Protein AF-A0A1Q9RYL8-F1 (afdb_monomer_lite)
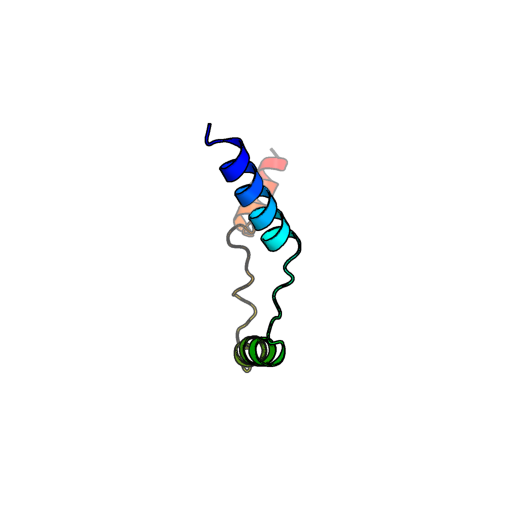
Secondary structure (DSSP, 8-state):
--HHHHHHHHHHHHHHHHH------HHHHHHHHHHSS--SS-TTSTT--TTSPPHHHHHHHHHHHT-

pLDDT: mean 77.54, std 12.4, range [54.62, 95.44]

Radius of gyration: 26.16 Å; chains: 1; bounding box: 58×44×51 Å

Structure (mmCIF, N/CA/C/O backbone):
data_AF-A0A1Q9RYL8-F1
#
_entry.id   AF-A0A1Q9RYL8-F1
#
loop_
_atom_site.group_PDB
_atom_site.id
_atom_site.type_symbol
_atom_site.label_atom_id
_atom_site.label_alt_id
_atom_site.label_comp_id
_atom_site.label_asym_id
_atom_site.label_entity_id
_atom_site.label_seq_id
_atom_site.pdbx_PDB_ins_code
_atom_site.Cartn_x
_atom_site.Cartn_y
_atom_site.Cartn_z
_atom_site.occupancy
_atom_site.B_iso_or_equiv
_atom_site.auth_seq_id
_atom_site.auth_comp_id
_atom_site.auth_asym_id
_atom_site.auth_atom_id
_atom_site.pdbx_PDB_model_num
ATOM 1 N N . MET A 1 1 ? -0.819 25.660 22.052 1.00 60.91 1 MET A N 1
ATOM 2 C CA . MET A 1 1 ? -1.565 24.522 22.652 1.00 60.91 1 MET A CA 1
ATOM 3 C C . MET A 1 1 ? -2.145 23.513 21.627 1.00 60.91 1 MET A C 1
ATOM 5 O O . MET A 1 1 ? -3.135 22.863 21.925 1.00 60.91 1 MET A O 1
ATOM 9 N N . GLY A 1 2 ? -1.544 23.291 20.441 1.00 74.06 2 GLY A N 1
ATOM 10 C CA . GLY A 1 2 ? -2.153 22.425 19.398 1.00 74.06 2 GLY A CA 1
ATOM 11 C C . GLY A 1 2 ? -1.410 21.130 19.026 1.00 74.06 2 GLY A C 1
ATOM 12 O O . GLY A 1 2 ? -1.995 20.245 18.406 1.00 74.06 2 GLY A O 1
ATOM 13 N N . ARG A 1 3 ? -0.132 20.979 19.404 1.00 79.94 3 ARG A N 1
ATOM 14 C CA . ARG A 1 3 ? 0.724 19.886 18.896 1.00 79.94 3 ARG A CA 1
ATOM 15 C C . ARG A 1 3 ? 0.349 18.491 19.418 1.00 79.94 3 ARG A C 1
ATOM 17 O O . ARG A 1 3 ? 0.436 17.530 18.663 1.00 79.94 3 ARG A O 1
ATOM 24 N N . GLY A 1 4 ? -0.120 18.370 20.663 1.00 88.00 4 GLY A N 1
ATOM 25 C CA . GLY A 1 4 ? -0.487 17.072 21.254 1.00 88.00 4 GLY A CA 1
ATOM 26 C C . GLY A 1 4 ? -1.662 16.390 20.543 1.00 88.00 4 GLY A C 1
ATOM 27 O O . GLY A 1 4 ? -1.620 15.190 20.287 1.00 88.00 4 GLY A O 1
ATOM 28 N N . ARG A 1 5 ? -2.672 17.169 20.134 1.00 88.00 5 ARG A N 1
ATOM 29 C CA . ARG A 1 5 ? -3.839 16.658 19.397 1.00 88.00 5 ARG A CA 1
ATOM 30 C C . ARG A 1 5 ? -3.466 16.211 17.986 1.00 88.00 5 ARG A C 1
ATOM 32 O O . ARG A 1 5 ? -3.917 15.158 17.548 1.00 88.00 5 ARG A O 1
ATOM 39 N N . ALA A 1 6 ? -2.623 16.983 17.298 1.00 92.00 6 ALA A N 1
ATOM 40 C CA . ALA A 1 6 ? -2.115 16.609 15.981 1.00 92.00 6 ALA A CA 1
ATOM 41 C C . ALA A 1 6 ? -1.298 15.310 16.053 1.00 92.00 6 ALA A C 1
ATOM 43 O O . ALA A 1 6 ? -1.570 14.385 15.296 1.00 92.00 6 ALA A O 1
ATOM 44 N N . LYS A 1 7 ? -0.376 15.196 17.021 1.00 91.12 7 LYS A N 1
ATOM 45 C CA . LYS A 1 7 ? 0.424 13.978 17.223 1.00 91.12 7 LYS A CA 1
ATOM 46 C C . LYS A 1 7 ? -0.454 12.758 17.512 1.00 91.12 7 LYS A C 1
ATOM 48 O O . LYS A 1 7 ? -0.263 11.723 16.891 1.00 91.12 7 LYS A O 1
ATOM 53 N N . ALA A 1 8 ? -1.453 12.894 18.386 1.00 93.81 8 ALA A N 1
ATOM 54 C CA . ALA A 1 8 ? -2.385 11.808 18.685 1.00 93.81 8 ALA A CA 1
ATOM 55 C C . ALA A 1 8 ? -3.178 11.351 17.446 1.00 93.81 8 ALA A C 1
ATOM 57 O O . ALA A 1 8 ? -3.303 10.150 17.209 1.00 93.81 8 ALA A O 1
ATOM 58 N N . LYS A 1 9 ? -3.668 12.296 16.627 1.00 94.81 9 LYS A N 1
ATOM 59 C CA . LYS A 1 9 ? -4.349 11.983 15.360 1.00 94.81 9 LYS A CA 1
ATOM 60 C C . LYS A 1 9 ? -3.431 11.226 14.399 1.00 94.81 9 LYS A C 1
ATOM 62 O O . LYS A 1 9 ? -3.844 10.204 13.868 1.00 94.81 9 LYS A O 1
ATOM 67 N N . GLN A 1 10 ? -2.186 11.676 14.240 1.00 95.31 10 GLN A N 1
ATOM 68 C CA . GLN A 1 10 ? -1.223 11.020 13.354 1.00 95.31 10 GLN A CA 1
ATOM 69 C C . GLN A 1 10 ? -0.878 9.601 13.817 1.00 95.31 10 GLN A C 1
ATOM 71 O O . GLN A 1 10 ? -0.883 8.680 13.009 1.00 95.31 10 GLN A O 1
ATOM 76 N N . THR A 1 11 ? -0.667 9.381 15.119 1.00 94.31 11 THR A N 1
ATOM 77 C CA . THR A 1 11 ? -0.411 8.032 15.650 1.00 94.31 11 THR A CA 1
ATOM 78 C C . THR A 1 11 ? -1.592 7.087 15.419 1.00 94.31 11 THR A C 1
ATOM 80 O O . THR A 1 11 ? -1.378 5.910 15.130 1.00 94.31 11 THR A O 1
ATOM 83 N N . LYS A 1 12 ? -2.834 7.582 15.532 1.00 94.44 12 LYS A N 1
ATOM 84 C CA . LYS A 1 12 ? -4.034 6.785 15.246 1.00 94.44 12 LYS A CA 1
ATOM 85 C C . LYS A 1 12 ? -4.077 6.366 13.774 1.00 94.44 12 LYS A C 1
ATOM 87 O O . LYS A 1 12 ? -4.196 5.176 13.509 1.00 94.44 12 LYS A O 1
ATOM 92 N N . VAL A 1 13 ? -3.907 7.322 12.858 1.00 94.50 13 VAL A N 1
ATOM 93 C CA . VAL A 1 13 ? -3.899 7.067 11.406 1.00 94.50 13 VAL A CA 1
ATOM 94 C C . VAL A 1 13 ? -2.771 6.111 11.024 1.00 94.50 13 VAL A C 1
ATOM 96 O O . VAL 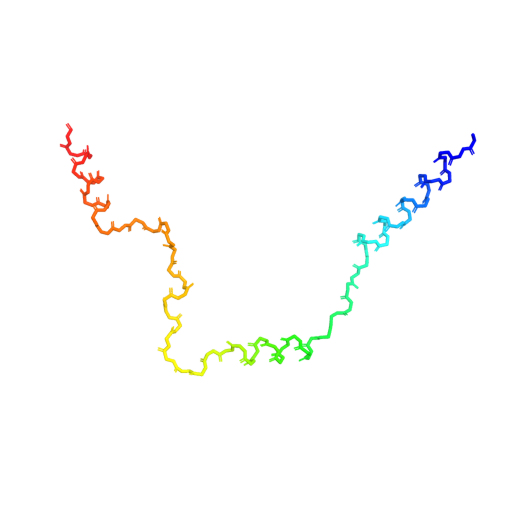A 1 13 ? -2.999 5.139 10.320 1.00 94.50 13 VAL A O 1
ATOM 99 N N . ALA A 1 14 ? -1.561 6.320 11.545 1.00 94.62 14 ALA A N 1
ATOM 100 C CA . ALA A 1 14 ? -0.428 5.443 11.262 1.00 94.62 14 ALA A CA 1
ATOM 101 C C . ALA A 1 14 ? -0.664 4.005 11.749 1.00 94.62 14 ALA A C 1
ATOM 103 O O . ALA A 1 14 ? -0.286 3.053 11.074 1.00 94.62 14 ALA A O 1
ATOM 104 N N . ARG A 1 15 ? -1.299 3.833 12.916 1.00 95.44 15 ARG A N 1
ATOM 105 C CA . ARG A 1 15 ? -1.661 2.507 13.434 1.00 95.44 15 ARG A CA 1
ATOM 106 C C . ARG A 1 15 ? -2.706 1.835 12.547 1.00 95.44 15 ARG A C 1
ATOM 108 O O . ARG A 1 15 ? -2.568 0.652 12.263 1.00 95.44 15 ARG A O 1
ATOM 115 N N . GLU A 1 16 ? -3.719 2.583 12.130 1.00 91.25 16 GLU A N 1
ATOM 116 C CA . GLU A 1 16 ? -4.747 2.103 11.210 1.00 91.25 16 GLU A CA 1
ATOM 117 C C . GLU A 1 16 ? -4.126 1.671 9.882 1.00 91.25 16 GLU A C 1
ATOM 119 O O . GLU A 1 16 ? -4.350 0.550 9.466 1.00 91.25 16 GLU A O 1
ATOM 124 N N . LEU A 1 17 ? -3.240 2.471 9.287 1.00 90.94 17 LEU A N 1
ATOM 125 C CA . LEU A 1 17 ? -2.535 2.100 8.056 1.00 90.94 17 LEU A CA 1
ATOM 126 C C . LEU A 1 17 ? -1.612 0.888 8.231 1.00 90.94 17 LEU A C 1
ATOM 128 O O . LEU A 1 17 ? -1.547 0.041 7.351 1.00 90.94 17 LEU A O 1
ATOM 132 N N . LYS A 1 18 ? -0.904 0.787 9.364 1.00 93.56 18 LYS A N 1
ATOM 133 C CA . LYS A 1 18 ? 0.028 -0.320 9.622 1.00 93.56 18 LYS A CA 1
ATOM 134 C C . LYS A 1 18 ? -0.686 -1.662 9.798 1.00 93.56 18 LYS A C 1
ATOM 136 O O . LYS A 1 18 ? -0.135 -2.689 9.418 1.00 93.56 18 LYS A O 1
ATOM 141 N N . TYR A 1 19 ? -1.849 -1.655 10.445 1.00 93.06 19 TYR A N 1
ATOM 142 C CA . TYR A 1 19 ? -2.582 -2.877 10.794 1.00 93.06 19 TYR A CA 1
ATOM 143 C C . TYR A 1 19 ? -3.874 -3.062 9.993 1.00 93.06 19 TYR A C 1
ATOM 145 O O . TYR A 1 19 ? -4.583 -4.040 10.213 1.00 93.06 19 TYR A O 1
ATOM 153 N N . SER A 1 20 ? -4.183 -2.156 9.066 1.00 88.50 20 SER A N 1
ATOM 154 C CA . SER A 1 20 ? -5.199 -2.383 8.047 1.00 88.50 20 SER A CA 1
ATOM 155 C C . SER A 1 20 ? -4.648 -3.426 7.089 1.00 88.50 20 SER A C 1
ATOM 157 O O . SER A 1 20 ? -3.690 -3.180 6.360 1.00 88.50 20 SER A O 1
ATOM 159 N N . SER A 1 21 ? -5.230 -4.619 7.134 1.00 83.38 21 SER A N 1
ATOM 160 C CA . SER A 1 21 ? -5.087 -5.579 6.053 1.00 83.38 21 SER A CA 1
ATOM 161 C C . SER A 1 21 ? -6.126 -5.201 5.000 1.00 83.38 21 SER A C 1
ATOM 163 O O . SER A 1 21 ? -7.320 -5.215 5.316 1.00 83.38 21 SER A O 1
ATOM 165 N N . PRO A 1 22 ? -5.715 -4.817 3.779 1.00 82.12 22 PRO A N 1
ATOM 166 C CA . PRO A 1 22 ? -6.665 -4.596 2.706 1.00 82.12 22 PRO A CA 1
ATOM 167 C C . PRO A 1 22 ? -7.434 -5.893 2.458 1.00 82.12 22 PRO A C 1
ATOM 169 O O . PRO A 1 22 ? -6.833 -6.935 2.200 1.00 82.12 22 PRO A O 1
ATOM 172 N N . THR A 1 23 ? -8.761 -5.839 2.520 1.00 78.12 23 THR A N 1
ATOM 173 C CA . THR A 1 23 ? -9.599 -6.918 1.998 1.00 78.12 23 THR A CA 1
ATOM 174 C C . THR A 1 23 ? -9.494 -6.866 0.478 1.00 78.12 23 THR A C 1
ATOM 176 O O . THR A 1 23 ? -10.101 -6.001 -0.152 1.00 78.12 23 THR A O 1
ATOM 179 N N . MET A 1 24 ? -8.657 -7.721 -0.104 1.00 81.94 24 MET A N 1
ATOM 180 C CA . MET A 1 24 ? -8.531 -7.844 -1.555 1.00 81.94 24 MET A CA 1
ATOM 181 C C . MET A 1 24 ? -9.582 -8.822 -2.075 1.00 81.94 24 MET A C 1
ATOM 183 O O . MET A 1 24 ? -9.773 -9.893 -1.498 1.00 81.94 24 MET A O 1
ATOM 187 N N . ASP A 1 25 ? -10.253 -8.450 -3.163 1.00 85.38 25 ASP A N 1
ATOM 188 C CA . ASP A 1 25 ? -11.109 -9.366 -3.912 1.00 85.38 25 ASP A CA 1
ATOM 189 C C . ASP A 1 25 ? -10.214 -10.328 -4.707 1.00 85.38 25 ASP A C 1
ATOM 191 O O . ASP A 1 25 ? -9.676 -9.988 -5.765 1.00 85.38 25 ASP A O 1
ATOM 195 N N . LEU A 1 26 ? -10.004 -11.518 -4.140 1.00 86.69 26 LEU A N 1
ATOM 196 C CA . LEU A 1 26 ? -9.163 -12.554 -4.736 1.00 86.69 26 LEU A CA 1
ATOM 197 C C . LEU A 1 26 ? -9.7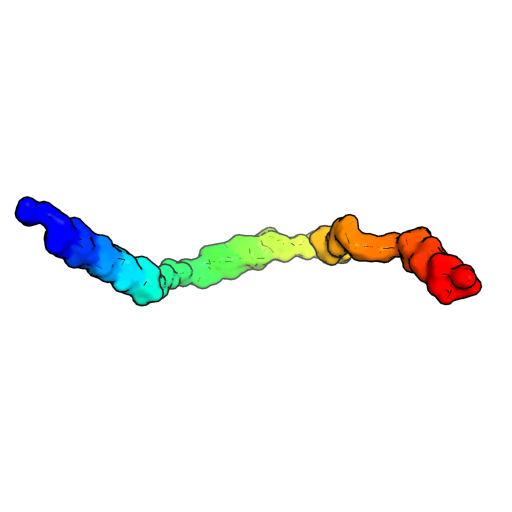38 -13.053 -6.069 1.00 86.69 26 LEU A C 1
ATOM 199 O O . LEU A 1 26 ? -8.962 -13.403 -6.957 1.00 86.69 26 LEU A O 1
ATOM 203 N N . ASP A 1 27 ? -11.064 -13.027 -6.239 1.00 85.69 27 ASP A N 1
ATOM 204 C CA . ASP A 1 27 ? -11.720 -13.466 -7.472 1.00 85.69 27 ASP A CA 1
ATOM 205 C C . ASP A 1 27 ? -11.455 -12.472 -8.608 1.00 85.69 27 ASP A C 1
ATOM 207 O O . ASP A 1 27 ? -11.186 -12.875 -9.744 1.00 85.69 27 ASP A O 1
ATOM 211 N N . ALA A 1 28 ? -11.493 -11.168 -8.314 1.00 85.56 28 ALA A N 1
ATOM 212 C CA . ALA A 1 28 ? -11.121 -10.128 -9.271 1.00 85.56 28 ALA A CA 1
ATOM 213 C C . ALA A 1 28 ? -9.635 -10.218 -9.659 1.00 85.56 28 ALA A C 1
ATOM 215 O O . ALA A 1 28 ? -9.313 -10.201 -10.849 1.00 85.56 28 ALA A O 1
ATOM 216 N N . LEU A 1 29 ? -8.744 -10.399 -8.677 1.00 86.50 29 LEU A N 1
ATOM 217 C CA . LEU A 1 29 ? -7.302 -10.546 -8.908 1.00 86.50 29 LEU A CA 1
ATOM 218 C C . LEU A 1 29 ? -6.982 -11.782 -9.762 1.00 86.50 29 LEU A C 1
ATOM 220 O O . LEU A 1 29 ? -6.192 -11.711 -10.702 1.00 86.50 29 LEU A O 1
ATOM 224 N N . GLN A 1 30 ? -7.618 -12.918 -9.467 1.00 86.44 30 GLN A N 1
ATOM 225 C CA . GLN A 1 30 ? -7.432 -14.148 -10.231 1.00 86.44 30 GLN A CA 1
ATOM 226 C C . GLN A 1 30 ? -7.898 -13.991 -11.682 1.00 86.44 30 GLN A C 1
ATOM 228 O O . GLN A 1 30 ? -7.257 -14.525 -12.586 1.00 86.44 30 GLN A O 1
ATOM 233 N N . ARG A 1 31 ? -8.990 -13.255 -11.926 1.00 87.25 31 ARG A N 1
ATOM 234 C CA . ARG A 1 31 ? -9.449 -12.954 -13.291 1.00 87.25 31 ARG A CA 1
ATOM 235 C C . ARG A 1 31 ? -8.444 -12.097 -14.045 1.00 87.25 31 ARG A C 1
ATOM 237 O O . ARG A 1 31 ? -8.174 -12.402 -15.199 1.00 87.25 31 ARG A O 1
ATOM 244 N N . GLU A 1 32 ? -7.884 -11.072 -13.411 1.00 84.44 32 GLU A N 1
ATOM 245 C CA . GLU A 1 32 ? -6.881 -10.201 -14.030 1.00 84.44 32 GLU A CA 1
ATOM 246 C C . GLU A 1 32 ? -5.617 -10.990 -14.400 1.00 84.44 32 GLU A C 1
ATOM 248 O O . GLU A 1 32 ? -5.243 -11.027 -15.573 1.00 84.44 32 GLU A O 1
ATOM 253 N N . ILE A 1 33 ? -5.045 -11.732 -13.446 1.00 85.19 33 ILE A N 1
ATOM 254 C CA . ILE A 1 33 ? -3.847 -12.562 -13.659 1.00 85.19 33 ILE A CA 1
ATOM 255 C C . ILE A 1 33 ? -4.116 -13.674 -14.683 1.00 85.19 33 ILE A C 1
ATOM 257 O O . ILE A 1 33 ? -3.324 -13.890 -15.597 1.00 85.19 33 ILE A O 1
ATOM 261 N N . GLY A 1 34 ? -5.247 -14.371 -14.561 1.00 74.56 34 GLY A N 1
ATOM 262 C CA . GLY A 1 34 ? -5.628 -15.452 -15.471 1.00 74.56 34 GLY A CA 1
ATOM 263 C C . GLY A 1 34 ? -5.958 -14.968 -16.884 1.00 74.56 34 GLY A C 1
ATOM 264 O O . GLY A 1 34 ? -5.766 -15.716 -17.839 1.00 74.56 34 GLY A O 1
ATOM 265 N N . SER A 1 35 ? -6.416 -13.722 -17.039 1.00 64.75 35 SER A N 1
ATOM 266 C CA . SER A 1 35 ? -6.643 -13.098 -18.350 1.00 64.75 35 SER A CA 1
ATOM 267 C C . SER A 1 35 ? -5.363 -12.573 -19.005 1.00 64.75 35 SER A C 1
ATOM 269 O O . SER A 1 35 ? -5.321 -12.452 -20.228 1.00 64.75 35 SER A O 1
ATOM 271 N N . ALA A 1 36 ? -4.326 -12.299 -18.206 1.00 59.62 36 ALA A N 1
ATOM 272 C CA . ALA A 1 36 ? -3.003 -11.893 -18.667 1.00 59.62 36 ALA A CA 1
ATOM 273 C C . ALA A 1 36 ? -2.085 -13.081 -19.000 1.00 59.62 36 ALA A C 1
ATOM 275 O O . ALA A 1 36 ? -0.988 -12.864 -19.506 1.00 59.62 36 ALA A O 1
ATOM 276 N N . ALA A 1 37 ? -2.510 -14.329 -18.761 1.00 60.91 37 ALA A N 1
ATOM 277 C CA . ALA A 1 37 ? -1.772 -15.494 -19.235 1.00 60.91 37 ALA A CA 1
ATOM 278 C C . ALA A 1 37 ? -1.747 -15.473 -20.777 1.00 60.91 37 ALA A C 1
ATOM 280 O O . ALA A 1 37 ? -2.812 -15.569 -21.405 1.00 60.91 37 ALA A O 1
ATOM 281 N N . PRO A 1 38 ? -0.571 -15.335 -21.418 1.00 58.59 38 PRO A N 1
ATOM 282 C CA . PRO A 1 38 ? -0.486 -15.344 -22.863 1.00 58.59 38 PRO A CA 1
ATOM 283 C C . PRO A 1 38 ? -0.922 -16.722 -23.355 1.00 58.59 38 PRO A C 1
ATOM 285 O O . PRO A 1 38 ? -0.282 -17.749 -23.144 1.00 58.59 38 PRO A O 1
ATOM 288 N N . ARG A 1 39 ? -2.079 -16.730 -24.003 1.00 60.81 39 ARG A N 1
ATOM 289 C CA . ARG A 1 39 ? -2.559 -17.777 -24.897 1.00 60.81 39 ARG A CA 1
ATOM 290 C C . ARG A 1 39 ? -1.470 -18.104 -25.927 1.00 60.81 39 ARG A C 1
ATOM 292 O O . ARG A 1 39 ? -1.431 -17.459 -26.958 1.00 60.81 39 ARG A O 1
ATOM 299 N N . ASN A 1 40 ? -0.647 -19.108 -25.620 1.00 58.28 40 ASN A N 1
ATOM 300 C CA . ASN A 1 40 ? 0.268 -19.832 -26.511 1.00 58.28 40 ASN A CA 1
ATOM 301 C C . ASN A 1 40 ? 1.161 -18.957 -27.419 1.00 58.28 40 ASN A C 1
ATOM 303 O O . ASN A 1 40 ? 0.678 -18.483 -28.442 1.00 58.28 40 ASN A O 1
ATOM 307 N N . GLY A 1 41 ? 2.468 -18.862 -27.139 1.00 54.62 41 GLY A N 1
ATOM 308 C CA . GLY A 1 41 ? 3.422 -18.592 -28.228 1.00 54.62 41 GLY A CA 1
ATOM 309 C C . GLY A 1 41 ? 4.775 -17.977 -27.879 1.00 54.62 41 GLY A C 1
ATOM 310 O O . GLY A 1 41 ? 5.787 -18.563 -28.231 1.00 54.62 41 GLY A O 1
ATOM 311 N N . GLU A 1 42 ? 4.826 -16.834 -27.192 1.00 56.59 42 GLU A N 1
ATOM 312 C CA . GLU A 1 42 ? 6.030 -15.974 -27.234 1.00 56.59 42 GLU A CA 1
ATOM 313 C C . GLU A 1 42 ? 6.434 -15.370 -25.867 1.00 56.59 42 GLU A C 1
ATOM 315 O O . GLU A 1 42 ? 6.827 -14.215 -25.773 1.00 56.59 42 GLU A O 1
ATOM 320 N N . ALA A 1 43 ? 6.339 -16.125 -24.768 1.00 55.88 43 ALA A N 1
ATOM 321 C CA . ALA A 1 43 ? 6.632 -15.611 -23.416 1.00 55.88 43 ALA A CA 1
ATOM 322 C C . ALA A 1 43 ? 8.080 -15.839 -22.927 1.00 55.88 43 ALA A C 1
ATOM 324 O O . ALA A 1 43 ? 8.326 -15.804 -21.723 1.00 55.88 43 ALA A O 1
ATOM 325 N N . GLU A 1 44 ? 9.029 -16.120 -23.822 1.00 57.78 44 GLU A N 1
ATOM 326 C CA . GLU A 1 44 ? 10.435 -16.332 -23.437 1.00 57.78 44 GLU A CA 1
ATOM 327 C C . GLU A 1 44 ? 11.291 -15.057 -23.536 1.00 57.78 44 GLU A C 1
ATOM 329 O O . GLU A 1 44 ? 12.343 -15.001 -22.908 1.00 57.78 44 GLU A O 1
ATOM 334 N N . ASP A 1 45 ? 10.826 -14.012 -24.233 1.00 57.94 45 ASP A N 1
ATOM 335 C CA . ASP A 1 45 ? 11.619 -12.793 -24.485 1.00 57.94 45 ASP A CA 1
ATOM 336 C C . ASP A 1 45 ? 11.434 -11.698 -23.410 1.00 57.94 45 ASP A C 1
ATOM 338 O O . ASP A 1 45 ? 12.374 -10.993 -23.053 1.00 57.94 45 ASP A O 1
ATOM 342 N N . ASP A 1 46 ? 10.255 -11.602 -22.782 1.00 59.50 46 ASP A N 1
ATOM 343 C CA . ASP A 1 46 ? 9.950 -10.548 -21.790 1.00 59.50 46 ASP A CA 1
ATOM 344 C C . ASP A 1 46 ? 10.694 -10.704 -20.443 1.00 59.50 46 ASP A C 1
ATOM 346 O O . ASP A 1 46 ? 10.658 -9.807 -19.597 1.00 59.50 46 ASP A O 1
ATOM 350 N N . TYR A 1 47 ? 11.372 -11.836 -20.225 1.00 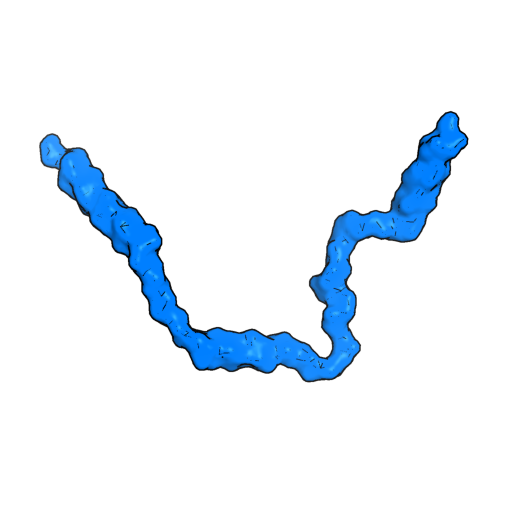66.31 47 TYR A N 1
ATOM 351 C CA . TYR A 1 47 ? 12.202 -12.094 -19.040 1.00 66.31 47 TYR A CA 1
ATOM 352 C C . TYR A 1 47 ? 13.707 -11.993 -19.315 1.00 66.31 47 TYR A C 1
ATOM 354 O O . TYR A 1 47 ? 14.505 -12.297 -18.423 1.00 66.31 47 TYR A O 1
ATOM 362 N N . ALA A 1 48 ? 14.110 -11.570 -20.515 1.00 73.19 48 ALA A N 1
ATOM 363 C CA . ALA A 1 48 ? 15.506 -11.289 -20.805 1.00 73.19 48 ALA A CA 1
ATOM 364 C C . ALA A 1 48 ? 15.974 -10.101 -19.949 1.00 73.19 48 ALA A C 1
ATOM 366 O O . ALA A 1 48 ? 15.433 -8.998 -20.043 1.00 73.19 48 ALA A O 1
ATOM 367 N N . ASP A 1 49 ? 16.967 -10.324 -19.082 1.00 76.38 49 ASP A N 1
ATOM 368 C CA . ASP A 1 49 ? 17.608 -9.242 -18.337 1.00 76.38 49 ASP A CA 1
ATOM 369 C C . ASP A 1 49 ? 18.333 -8.333 -19.346 1.00 76.38 49 ASP A C 1
ATOM 371 O O . ASP A 1 49 ? 19.285 -8.788 -19.984 1.00 76.38 49 ASP A O 1
ATOM 375 N N . PRO A 1 50 ? 17.930 -7.057 -19.511 1.00 75.44 50 PRO A N 1
ATOM 376 C CA . PRO A 1 50 ? 18.578 -6.142 -20.451 1.00 75.44 50 PRO A CA 1
ATOM 377 C C . PRO A 1 50 ? 20.031 -5.816 -20.068 1.00 75.44 50 PRO A C 1
ATOM 379 O O . PRO A 1 50 ? 20.726 -5.150 -20.833 1.00 75.44 50 PRO A O 1
ATOM 382 N N . TYR A 1 51 ? 20.482 -6.257 -18.890 1.00 76.25 51 TYR A N 1
ATOM 383 C CA . TYR A 1 51 ? 21.861 -6.170 -18.424 1.00 76.25 51 TYR A CA 1
ATOM 384 C C . TYR A 1 51 ? 22.584 -7.523 -18.401 1.00 76.25 51 TYR A C 1
ATOM 386 O O . TYR A 1 51 ? 23.707 -7.586 -17.893 1.00 76.25 51 TYR A O 1
ATOM 394 N N . ALA A 1 52 ? 21.978 -8.596 -18.922 1.00 81.31 52 ALA A N 1
ATOM 395 C CA . ALA A 1 52 ? 22.690 -9.853 -19.104 1.00 81.31 52 ALA A CA 1
ATOM 396 C C . ALA A 1 52 ? 23.913 -9.609 -20.008 1.00 81.31 52 ALA A C 1
ATOM 398 O O . ALA A 1 52 ? 23.764 -8.985 -21.063 1.00 81.31 52 ALA A O 1
ATOM 399 N N . PRO A 1 53 ? 25.119 -10.051 -19.602 1.00 77.81 53 PRO A N 1
ATOM 400 C CA . PRO A 1 53 ? 26.297 -9.930 -20.447 1.00 77.81 53 PRO A CA 1
ATOM 401 C C . PRO A 1 53 ? 26.044 -10.683 -21.752 1.00 77.81 53 PRO A C 1
ATOM 403 O O . PRO A 1 53 ? 25.555 -11.815 -21.742 1.00 77.81 53 PRO A O 1
ATOM 406 N N . THR A 1 54 ? 26.333 -10.034 -22.876 1.00 78.06 54 THR A N 1
ATOM 407 C CA . THR A 1 54 ? 26.255 -10.701 -24.175 1.00 78.06 54 THR A CA 1
ATOM 408 C C . THR A 1 54 ? 27.460 -11.624 -24.346 1.00 78.06 54 THR A C 1
ATOM 410 O O . THR A 1 54 ? 28.485 -11.432 -23.694 1.00 78.06 54 THR A O 1
ATOM 413 N N . GLU A 1 55 ? 27.368 -12.620 -25.231 1.00 72.88 55 GLU A N 1
ATOM 414 C CA . GLU A 1 55 ? 28.495 -13.528 -25.520 1.00 72.88 55 GLU A CA 1
ATOM 415 C C . GLU A 1 55 ? 29.778 -12.749 -25.896 1.00 72.88 55 GLU A C 1
ATOM 417 O O . GLU A 1 55 ? 30.879 -13.134 -25.511 1.00 72.88 55 GLU A O 1
ATOM 422 N N . ASP A 1 56 ? 29.626 -11.588 -26.544 1.00 72.44 56 ASP A N 1
ATOM 423 C CA . ASP A 1 56 ? 30.721 -10.678 -26.912 1.00 72.44 56 ASP A CA 1
ATOM 424 C C . ASP A 1 56 ? 31.372 -10.004 -25.678 1.00 72.44 56 ASP A C 1
ATOM 426 O O . ASP A 1 56 ? 32.597 -9.865 -25.600 1.00 72.44 56 ASP A O 1
ATOM 430 N N . ASP A 1 57 ? 30.577 -9.652 -24.656 1.00 75.94 57 ASP A N 1
ATOM 431 C CA . ASP A 1 57 ? 31.077 -9.106 -23.383 1.00 75.94 57 ASP A CA 1
ATOM 432 C C . ASP A 1 57 ? 31.827 -10.170 -22.558 1.00 75.94 57 ASP A C 1
ATOM 434 O O . ASP A 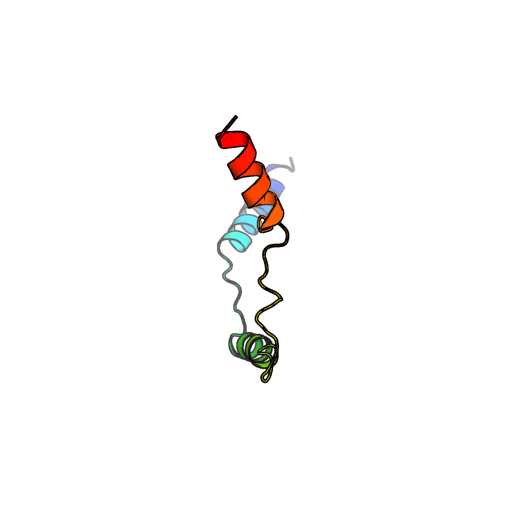1 57 ? 32.829 -9.871 -21.893 1.00 75.94 57 ASP A O 1
ATOM 438 N N . GLU A 1 58 ? 31.355 -11.421 -22.591 1.00 70.88 58 GLU A N 1
ATOM 439 C CA . GLU A 1 58 ? 32.010 -12.553 -21.926 1.00 70.88 58 GLU A CA 1
ATOM 440 C C . GLU A 1 58 ? 33.368 -12.874 -22.568 1.00 70.88 58 GLU A C 1
ATOM 442 O O . GLU A 1 58 ? 34.360 -13.079 -21.854 1.00 70.88 58 GLU A O 1
ATOM 447 N N . ASP A 1 59 ? 33.440 -12.836 -23.901 1.00 70.94 59 ASP A N 1
ATOM 448 C CA . ASP A 1 59 ? 34.670 -13.043 -24.662 1.00 70.94 59 ASP A CA 1
ATOM 449 C C . ASP A 1 59 ? 35.706 -11.929 -24.414 1.00 70.94 59 ASP A C 1
ATOM 451 O O . ASP A 1 59 ? 36.892 -12.231 -24.220 1.00 70.94 59 ASP A O 1
ATOM 455 N N . GLU A 1 60 ? 35.306 -10.649 -24.336 1.00 71.56 60 GLU A N 1
ATOM 456 C CA . GLU A 1 60 ? 36.234 -9.561 -23.969 1.00 71.56 60 GLU A CA 1
ATOM 457 C C . GLU A 1 60 ? 36.746 -9.727 -22.525 1.00 71.56 60 GLU A C 1
ATOM 459 O O . GLU A 1 60 ? 37.942 -9.548 -22.243 1.00 71.56 60 GLU A O 1
ATOM 464 N N . ALA A 1 61 ? 35.869 -10.110 -21.592 1.00 73.88 61 ALA A N 1
ATOM 465 C CA . ALA A 1 61 ? 36.242 -10.334 -20.198 1.00 73.88 61 ALA A CA 1
ATOM 466 C C . ALA A 1 61 ? 37.228 -11.506 -20.047 1.00 73.88 61 ALA A C 1
ATOM 468 O O . ALA A 1 61 ? 38.198 -11.409 -19.282 1.00 73.88 61 ALA A O 1
ATOM 469 N N . ALA A 1 62 ? 37.020 -12.593 -20.795 1.00 75.75 62 ALA A N 1
ATOM 470 C CA . ALA A 1 62 ? 37.925 -13.734 -20.840 1.00 75.75 62 ALA A CA 1
ATOM 471 C C . ALA A 1 62 ? 39.295 -13.339 -21.413 1.00 75.75 62 ALA A C 1
ATOM 473 O O . ALA A 1 62 ? 40.329 -13.640 -20.812 1.00 75.75 62 ALA A O 1
ATOM 474 N N . GLN A 1 63 ? 39.322 -12.584 -22.513 1.00 72.69 63 GLN A N 1
ATOM 475 C CA . GLN A 1 63 ? 40.563 -12.108 -23.131 1.00 72.69 63 GLN A CA 1
ATOM 476 C C . GLN A 1 63 ? 41.349 -11.156 -22.217 1.00 72.69 63 GLN A C 1
ATOM 478 O O . GLN A 1 63 ? 42.576 -11.252 -22.133 1.00 72.69 63 GLN A O 1
ATOM 483 N N . ARG A 1 64 ? 40.668 -10.284 -21.460 1.00 72.06 64 ARG A N 1
ATOM 484 C CA . ARG A 1 64 ? 41.310 -9.439 -20.436 1.00 72.06 64 ARG A CA 1
ATOM 485 C C . ARG A 1 64 ? 41.891 -10.231 -19.272 1.00 72.06 64 ARG A C 1
ATOM 487 O O . ARG A 1 64 ? 42.880 -9.787 -18.699 1.00 72.06 64 ARG A O 1
ATOM 494 N N . ARG A 1 65 ? 41.297 -11.369 -18.901 1.00 73.69 65 ARG A N 1
ATOM 495 C CA . ARG A 1 65 ? 41.819 -12.228 -17.823 1.00 73.69 65 ARG A CA 1
ATOM 496 C C . ARG A 1 65 ? 43.088 -12.991 -18.197 1.00 73.69 65 ARG A C 1
ATOM 498 O O . ARG A 1 65 ? 43.798 -13.423 -17.294 1.00 73.69 65 ARG A O 1
ATOM 505 N N . TYR A 1 66 ? 43.358 -13.169 -19.488 1.00 64.31 66 TYR A N 1
ATOM 506 C CA . TYR A 1 66 ? 44.547 -13.862 -19.997 1.00 64.31 66 TYR A CA 1
ATOM 507 C C . TYR A 1 66 ? 45.717 -12.929 -20.353 1.00 64.31 66 TYR A C 1
ATOM 509 O O . TYR A 1 66 ? 46.751 -13.410 -20.820 1.00 64.31 66 TYR A O 1
ATOM 517 N N . ARG A 1 67 ? 45.574 -11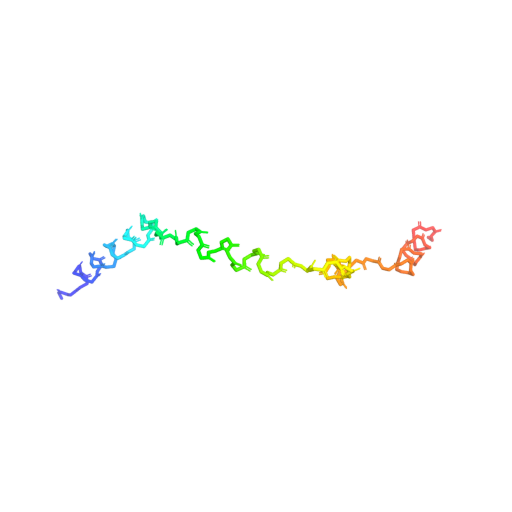.619 -20.129 1.00 56.59 67 ARG A N 1
ATOM 518 C CA . ARG A 1 67 ? 46.622 -10.609 -20.324 1.00 56.59 67 ARG A CA 1
ATOM 519 C C . ARG A 1 67 ? 47.292 -10.238 -19.006 1.00 56.59 67 ARG A C 1
ATOM 521 O O . ARG A 1 67 ? 48.524 -10.032 -19.037 1.00 56.59 67 ARG A O 1
#

Foldseek 3Di:
DPVVVVVVVVVVVVVCVVPDDDPDPVVVVCCVVVVPPPPDDDPPPVPPDPPPQDPVNVVVVVVVVVD

Sequence (67 aa):
MGRGRAKAKQTKVARELKYSSPTMDLDALQREIGSAAPRNGEAEDDYADPYAPTEDDEDEAAQRRYR